Protein AF-A0A9W9YTT5-F1 (afdb_monomer_lite)

Organism: NCBI:txid174260

Structure (mmCIF, N/CA/C/O backbone):
data_AF-A0A9W9YTT5-F1
#
_entry.id   AF-A0A9W9YTT5-F1
#
loop_
_atom_site.group_PDB
_atom_site.id
_atom_site.type_symbol
_atom_site.label_atom_id
_atom_site.label_alt_id
_atom_site.label_comp_id
_atom_site.label_asym_id
_atom_site.label_entity_id
_atom_site.label_seq_id
_atom_site.pdbx_PDB_ins_code
_atom_site.Ca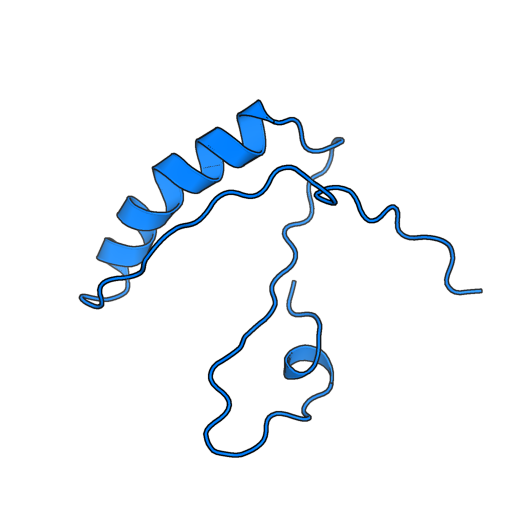rtn_x
_atom_site.Cartn_y
_atom_site.Cartn_z
_atom_site.occupancy
_atom_site.B_iso_or_equiv
_atom_site.auth_seq_id
_atom_site.auth_comp_id
_atom_site.auth_asym_id
_atom_site.auth_atom_id
_atom_site.pdbx_PDB_model_num
ATOM 1 N N . MET A 1 1 ? 0.574 -10.797 0.399 1.00 78.56 1 MET A N 1
ATOM 2 C CA . MET A 1 1 ? 0.854 -12.038 1.156 1.00 78.56 1 MET A CA 1
ATOM 3 C C . MET A 1 1 ? 1.263 -11.655 2.574 1.00 78.56 1 MET A C 1
ATOM 5 O O . MET A 1 1 ? 2.023 -10.704 2.715 1.00 78.56 1 MET A O 1
ATOM 9 N N . ARG A 1 2 ? 0.725 -12.316 3.611 1.00 82.50 2 ARG A N 1
ATOM 10 C CA . ARG A 1 2 ? 1.148 -12.077 5.005 1.00 82.50 2 ARG A CA 1
ATOM 11 C C . ARG A 1 2 ? 2.533 -12.681 5.199 1.00 82.50 2 ARG A C 1
ATOM 13 O O . ARG A 1 2 ? 2.747 -13.815 4.775 1.00 82.50 2 ARG A O 1
ATOM 20 N N . VAL A 1 3 ? 3.442 -11.947 5.824 1.00 81.19 3 VAL A N 1
ATOM 21 C CA . VAL A 1 3 ? 4.777 -12.444 6.186 1.00 81.19 3 VAL A CA 1
ATOM 22 C C . VAL A 1 3 ? 5.080 -12.080 7.644 1.00 81.19 3 VAL A C 1
ATOM 24 O O . VAL A 1 3 ? 4.197 -11.614 8.365 1.00 81.19 3 VAL A O 1
ATOM 27 N N . GLY A 1 4 ? 6.298 -12.353 8.110 1.00 78.50 4 GLY A N 1
ATOM 28 C CA . GLY A 1 4 ? 6.720 -11.968 9.458 1.00 78.50 4 GLY A CA 1
ATOM 29 C C . GLY A 1 4 ? 5.975 -12.716 10.569 1.00 78.50 4 GLY A C 1
ATOM 30 O O . GLY A 1 4 ? 5.548 -13.863 10.406 1.00 78.50 4 GLY A O 1
ATOM 31 N N . VAL A 1 5 ? 5.843 -12.077 11.732 1.00 77.19 5 VAL A N 1
ATOM 32 C CA . VAL A 1 5 ? 5.222 -12.669 12.934 1.00 77.19 5 VAL A CA 1
ATOM 33 C C . VAL A 1 5 ? 3.738 -12.995 12.741 1.00 77.19 5 VAL A C 1
ATOM 35 O O . VAL A 1 5 ? 3.259 -13.999 13.273 1.00 77.19 5 VAL A O 1
ATOM 38 N N . LEU A 1 6 ? 3.044 -12.215 11.900 1.00 75.81 6 LEU A N 1
ATOM 39 C CA . LEU A 1 6 ? 1.648 -12.444 11.527 1.00 75.81 6 LEU A CA 1
ATOM 40 C C . LEU A 1 6 ? 1.482 -13.764 10.763 1.00 75.81 6 LEU A C 1
ATOM 42 O O . LEU A 1 6 ? 0.551 -14.517 11.037 1.00 75.81 6 LEU A O 1
ATOM 46 N N . ALA A 1 7 ? 2.389 -14.077 9.833 1.00 78.06 7 ALA A N 1
ATOM 47 C CA . ALA A 1 7 ? 2.349 -15.348 9.105 1.00 78.06 7 ALA A CA 1
ATOM 48 C C . ALA A 1 7 ? 2.645 -16.562 10.000 1.00 78.06 7 ALA A C 1
ATOM 50 O O . ALA A 1 7 ? 2.160 -17.655 9.726 1.00 78.06 7 ALA A O 1
ATOM 51 N N . LYS A 1 8 ? 3.420 -16.370 11.075 1.00 81.25 8 LYS A N 1
ATOM 52 C CA . LYS A 1 8 ? 3.797 -17.434 12.020 1.00 81.25 8 LYS A CA 1
ATOM 53 C C . LYS A 1 8 ? 2.758 -17.673 13.122 1.00 81.25 8 LYS A C 1
ATOM 55 O O . LYS A 1 8 ? 2.940 -18.584 13.919 1.00 81.25 8 LYS A O 1
ATOM 60 N N . GLY A 1 9 ? 1.699 -16.861 13.191 1.00 75.38 9 GLY A N 1
ATOM 61 C CA . GLY A 1 9 ? 0.700 -16.949 14.260 1.00 75.38 9 GLY A CA 1
ATOM 62 C C . GLY A 1 9 ? 1.256 -16.592 15.644 1.00 75.38 9 GLY A C 1
ATOM 63 O O . GLY A 1 9 ? 0.707 -17.023 16.650 1.00 75.38 9 GLY A O 1
ATOM 64 N N . LEU A 1 10 ? 2.346 -15.818 15.695 1.00 80.00 10 LEU A N 1
ATOM 65 C CA . LEU A 1 10 ? 3.054 -15.445 16.928 1.00 80.00 10 LEU A CA 1
ATOM 66 C C . LEU A 1 10 ? 2.726 -14.016 17.382 1.00 80.00 10 LEU A C 1
ATOM 68 O O . LEU A 1 10 ? 3.542 -13.369 18.037 1.00 80.00 10 LEU A O 1
ATOM 72 N N . LEU A 1 11 ? 1.559 -13.491 17.003 1.00 76.31 11 LEU A N 1
ATOM 73 C CA . LEU A 1 11 ? 1.129 -12.174 17.459 1.00 76.31 11 LEU A CA 1
ATOM 74 C C . LEU A 1 11 ? 0.832 -12.226 18.956 1.00 76.31 11 LEU A C 1
ATOM 76 O O . LEU A 1 11 ? -0.067 -12.938 19.405 1.00 76.31 11 LEU A O 1
ATOM 80 N N . LEU A 1 12 ? 1.606 -11.464 19.721 1.00 78.62 12 LEU A N 1
ATOM 81 C CA . LEU A 1 12 ? 1.336 -11.228 21.131 1.00 78.62 12 LEU A CA 1
ATOM 82 C C . LEU A 1 12 ? 0.223 -10.183 21.254 1.00 78.62 12 LEU A C 1
ATOM 84 O O . LEU A 1 12 ? 0.065 -9.327 20.381 1.00 78.62 12 LEU A O 1
ATOM 88 N N . HIS A 1 13 ? -0.542 -10.246 22.345 1.00 69.19 13 HIS A N 1
ATOM 89 C CA . HIS A 1 13 ? -1.487 -9.182 22.686 1.00 69.19 13 HIS A CA 1
ATOM 90 C C . HIS A 1 13 ? -0.742 -7.832 22.682 1.00 69.19 13 HIS A C 1
ATOM 92 O O . HIS A 1 13 ? 0.375 -7.758 23.185 1.00 69.19 13 HIS A O 1
ATOM 98 N N . GLU A 1 14 ? -1.348 -6.802 22.079 1.00 70.44 14 GLU A N 1
ATOM 99 C CA . GLU A 1 14 ? -0.824 -5.423 21.941 1.00 70.44 14 GLU A CA 1
ATOM 100 C C . GLU A 1 14 ? 0.235 -5.167 20.844 1.00 70.44 14 GLU A C 1
ATOM 102 O O . GLU A 1 14 ? 0.608 -4.015 20.616 1.00 70.44 14 GLU A O 1
ATOM 107 N N . ARG A 1 15 ? 0.676 -6.181 20.083 1.00 71.50 15 ARG A N 1
ATOM 108 C CA . ARG A 1 15 ? 1.492 -5.972 18.867 1.00 71.50 15 ARG A CA 1
ATOM 109 C C . ARG A 1 15 ? 0.594 -5.656 17.664 1.00 71.50 15 ARG A C 1
ATOM 111 O O . ARG A 1 15 ? -0.154 -6.513 17.200 1.00 71.50 15 ARG A O 1
ATOM 118 N N . LEU A 1 16 ? 0.671 -4.416 17.174 1.00 75.50 16 LEU A N 1
ATOM 119 C CA . LEU A 1 16 ? -0.068 -3.916 15.999 1.00 75.50 16 LEU A CA 1
ATOM 120 C C . LEU A 1 16 ? 0.806 -3.804 14.736 1.00 75.50 16 LEU A C 1
ATOM 122 O O . LEU A 1 16 ? 0.352 -3.327 13.698 1.00 75.50 16 LEU A O 1
ATOM 126 N N . ASP A 1 17 ? 2.064 -4.227 14.815 1.00 77.50 17 ASP A N 1
ATOM 127 C CA . ASP A 1 17 ? 2.985 -4.286 13.687 1.00 77.50 17 ASP A CA 1
ATOM 128 C C . ASP A 1 17 ? 2.657 -5.487 12.794 1.00 77.50 17 ASP A C 1
ATOM 130 O O . ASP A 1 17 ? 2.701 -6.648 13.207 1.00 77.50 17 ASP A O 1
ATOM 134 N N . VAL A 1 18 ? 2.312 -5.197 11.542 1.00 79.81 18 VAL A N 1
ATOM 135 C CA . VAL A 1 18 ? 2.002 -6.213 10.540 1.00 79.81 18 VAL A CA 1
ATOM 136 C C . VAL A 1 18 ? 2.859 -6.009 9.302 1.00 79.81 18 VAL A C 1
ATOM 138 O O . VAL A 1 18 ? 2.926 -4.914 8.750 1.00 79.81 18 VAL A O 1
ATOM 141 N N . ASP A 1 19 ? 3.463 -7.101 8.838 1.00 81.81 19 ASP A N 1
ATOM 142 C CA . ASP A 1 19 ? 4.267 -7.109 7.622 1.00 81.81 19 ASP A CA 1
ATOM 143 C C . ASP A 1 19 ? 3.495 -7.753 6.468 1.00 81.81 19 ASP A C 1
ATOM 145 O O . ASP A 1 19 ? 2.936 -8.857 6.567 1.00 81.81 19 ASP A O 1
ATOM 149 N N . LEU A 1 20 ? 3.493 -7.063 5.331 1.00 82.44 20 LEU A N 1
ATOM 150 C CA . LEU A 1 20 ? 2.851 -7.503 4.101 1.00 82.44 20 LEU A CA 1
ATOM 151 C C . LEU A 1 20 ? 3.848 -7.421 2.949 1.00 82.44 20 LEU A C 1
ATOM 153 O O . LEU A 1 20 ? 4.512 -6.409 2.758 1.00 82.44 20 LEU A O 1
ATOM 157 N N . VAL A 1 21 ? 3.902 -8.479 2.140 1.00 84.56 21 VAL A N 1
ATOM 158 C CA . VAL A 1 21 ? 4.648 -8.486 0.874 1.00 84.56 21 VAL A CA 1
ATOM 159 C C . VAL A 1 21 ? 3.667 -8.435 -0.286 1.00 84.56 21 VAL A C 1
ATOM 161 O O . VAL A 1 21 ? 2.699 -9.207 -0.336 1.00 84.56 21 VAL A O 1
ATOM 164 N N . VAL A 1 22 ? 3.929 -7.535 -1.232 1.00 82.62 22 VAL A N 1
ATOM 165 C CA . VAL A 1 22 ? 3.215 -7.446 -2.507 1.00 82.62 22 VAL A CA 1
ATOM 166 C C . VAL A 1 22 ? 4.054 -8.149 -3.563 1.00 82.62 22 VAL A C 1
ATOM 168 O O . VAL A 1 22 ? 5.184 -7.757 -3.836 1.00 82.62 22 VAL A O 1
ATOM 171 N N . LEU A 1 23 ? 3.502 -9.215 -4.135 1.00 82.69 23 LEU A N 1
ATOM 172 C CA . LEU A 1 23 ? 4.146 -9.942 -5.220 1.00 82.69 23 LEU A CA 1
ATOM 173 C C . LEU A 1 23 ? 3.800 -9.255 -6.540 1.00 82.69 23 LEU A C 1
ATOM 175 O O . LEU A 1 23 ? 2.628 -9.014 -6.826 1.00 82.69 23 LEU A O 1
ATOM 179 N N . CYS A 1 24 ? 4.827 -8.951 -7.325 1.00 81.81 24 CYS A N 1
ATOM 180 C CA . CYS A 1 24 ? 4.695 -8.427 -8.679 1.00 81.81 24 CYS A CA 1
ATOM 181 C C . CYS A 1 24 ? 5.090 -9.527 -9.667 1.00 81.81 24 CYS A C 1
ATOM 183 O O . CYS A 1 24 ? 5.963 -10.336 -9.361 1.00 81.81 24 CYS A O 1
ATOM 185 N N . HIS A 1 25 ? 4.449 -9.563 -10.837 1.00 82.25 25 HIS A N 1
ATOM 186 C CA . HIS A 1 25 ? 4.854 -10.479 -11.907 1.00 82.25 25 HIS A CA 1
ATOM 187 C C . HIS A 1 25 ? 6.264 -10.141 -12.414 1.00 82.25 25 HIS A C 1
ATOM 189 O O . HIS A 1 25 ? 7.102 -11.025 -12.559 1.00 82.25 25 HIS A O 1
ATOM 195 N N . ASP A 1 26 ? 6.529 -8.848 -12.615 1.00 80.38 26 ASP A N 1
ATOM 196 C CA . ASP A 1 26 ? 7.820 -8.327 -13.059 1.00 80.38 26 ASP A CA 1
ATOM 197 C C . ASP A 1 26 ? 8.567 -7.643 -11.911 1.00 80.38 26 ASP A C 1
ATOM 199 O O . ASP A 1 26 ? 7.976 -7.287 -10.885 1.00 80.38 26 ASP A O 1
ATOM 203 N N . LYS A 1 27 ? 9.877 -7.422 -12.095 1.00 80.50 27 LYS A N 1
ATOM 204 C CA . LYS A 1 27 ? 10.715 -6.740 -11.103 1.00 80.50 27 LYS A CA 1
ATOM 205 C C . LYS A 1 27 ? 10.097 -5.380 -10.746 1.00 80.50 27 LYS A C 1
ATOM 207 O O . LYS A 1 27 ? 9.927 -4.551 -11.647 1.00 80.50 27 LYS A O 1
ATOM 212 N N . PRO A 1 28 ? 9.776 -5.127 -9.463 1.00 78.69 28 PRO A N 1
ATOM 213 C CA . PRO A 1 28 ? 9.180 -3.865 -9.067 1.00 78.69 28 PRO A CA 1
ATOM 214 C C . PRO A 1 28 ? 10.152 -2.730 -9.389 1.00 78.69 28 PRO A C 1
ATOM 216 O O . PRO A 1 28 ? 11.327 -2.751 -9.021 1.00 78.69 28 PRO A O 1
ATOM 219 N N . THR A 1 29 ? 9.657 -1.749 -10.133 1.00 84.94 29 THR A N 1
ATOM 220 C CA . THR A 1 29 ? 10.396 -0.530 -10.449 1.00 84.94 29 THR A CA 1
ATOM 221 C C . THR A 1 29 ? 10.038 0.545 -9.436 1.00 84.94 29 THR A C 1
ATOM 223 O O . THR A 1 29 ? 8.961 0.522 -8.841 1.00 84.94 29 THR A O 1
ATOM 226 N N . ARG A 1 30 ? 10.914 1.541 -9.283 1.00 84.31 30 ARG A N 1
ATOM 227 C CA . ARG A 1 30 ? 10.652 2.703 -8.425 1.00 84.31 30 ARG A CA 1
ATOM 228 C C . ARG A 1 30 ? 9.295 3.355 -8.724 1.00 84.31 30 ARG A C 1
ATOM 230 O O . ARG A 1 30 ? 8.540 3.638 -7.808 1.00 84.31 30 ARG A O 1
ATOM 237 N N . MET A 1 31 ? 8.950 3.463 -10.008 1.00 86.88 31 MET A N 1
ATOM 238 C CA . MET A 1 31 ? 7.668 4.008 -10.463 1.00 86.88 31 MET A CA 1
ATOM 239 C C . MET A 1 31 ? 6.454 3.226 -9.952 1.00 86.88 31 MET A C 1
ATOM 241 O O . MET A 1 31 ? 5.410 3.818 -9.688 1.00 86.88 31 MET A O 1
ATOM 245 N N . LEU A 1 32 ? 6.558 1.897 -9.843 1.00 85.94 32 LEU A N 1
ATOM 246 C CA . LEU A 1 32 ? 5.467 1.085 -9.311 1.00 85.94 32 LEU A CA 1
ATOM 247 C C . LEU A 1 32 ? 5.274 1.362 -7.818 1.00 85.94 32 LEU A C 1
ATOM 249 O O . LEU A 1 32 ? 4.138 1.524 -7.380 1.00 85.94 32 LEU A O 1
ATOM 253 N N . THR A 1 33 ? 6.368 1.460 -7.061 1.00 86.62 33 THR A N 1
ATOM 254 C CA . THR A 1 33 ? 6.333 1.802 -5.634 1.00 86.62 33 THR A CA 1
ATOM 255 C C . THR A 1 33 ? 5.715 3.179 -5.407 1.00 86.62 33 THR A C 1
ATOM 257 O O . THR A 1 33 ? 4.827 3.305 -4.565 1.00 86.62 33 THR A O 1
ATOM 260 N N . ASP A 1 34 ? 6.108 4.175 -6.203 1.00 88.81 34 ASP A N 1
ATOM 261 C CA . ASP A 1 34 ? 5.562 5.538 -6.133 1.00 88.81 34 ASP A CA 1
ATOM 262 C C . ASP A 1 34 ? 4.054 5.527 -6.396 1.00 88.81 34 ASP A C 1
ATOM 264 O O . ASP A 1 34 ? 3.262 6.025 -5.600 1.00 88.81 34 ASP A O 1
ATOM 268 N N . ARG A 1 35 ? 3.631 4.830 -7.457 1.00 90.19 35 ARG A N 1
ATOM 269 C CA . ARG A 1 35 ? 2.212 4.703 -7.802 1.00 90.19 35 ARG A CA 1
ATOM 270 C C . ARG A 1 35 ? 1.401 4.016 -6.703 1.00 90.19 35 ARG A C 1
ATOM 272 O O . ARG A 1 35 ? 0.252 4.385 -6.471 1.00 90.19 35 ARG A O 1
ATOM 279 N N . VAL A 1 36 ? 1.959 2.997 -6.052 1.00 89.31 36 VAL A N 1
ATOM 280 C CA . VAL A 1 36 ? 1.295 2.336 -4.920 1.00 89.31 36 VAL A CA 1
ATOM 281 C C . VAL 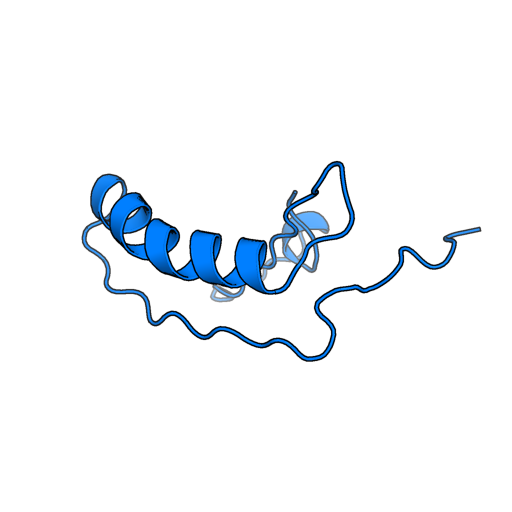A 1 36 ? 1.178 3.301 -3.746 1.00 89.31 36 VAL A C 1
ATOM 283 O O . VAL A 1 36 ? 0.097 3.400 -3.173 1.00 89.31 36 VAL A O 1
ATOM 286 N N . ALA A 1 37 ? 2.241 4.038 -3.421 1.00 89.44 37 ALA A N 1
ATOM 287 C CA . ALA A 1 37 ? 2.236 5.013 -2.336 1.00 89.44 37 ALA A CA 1
ATOM 288 C C . ALA A 1 37 ? 1.208 6.134 -2.552 1.00 89.44 37 ALA A C 1
ATOM 290 O O . ALA A 1 37 ? 0.524 6.510 -1.603 1.00 89.44 37 ALA A O 1
ATOM 291 N N . ASP A 1 38 ? 1.036 6.594 -3.792 1.00 91.44 38 ASP A N 1
ATOM 292 C CA . ASP A 1 38 ? 0.051 7.622 -4.147 1.00 91.44 38 ASP A CA 1
ATOM 293 C C . ASP A 1 38 ? -1.395 7.108 -4.062 1.00 91.44 38 ASP A C 1
ATOM 295 O O . ASP A 1 38 ? -2.309 7.823 -3.644 1.00 91.44 38 ASP A O 1
ATOM 299 N N . LEU A 1 39 ? -1.630 5.852 -4.458 1.00 91.19 39 LEU A N 1
ATOM 300 C CA . LEU A 1 39 ? -2.974 5.267 -4.490 1.00 91.19 39 LEU A CA 1
ATOM 301 C C . LEU A 1 39 ? -3.421 4.719 -3.133 1.00 91.19 39 LEU A C 1
ATOM 303 O O . LEU A 1 39 ? -4.624 4.699 -2.853 1.00 91.19 39 LEU A O 1
ATOM 307 N N . LEU A 1 40 ? -2.490 4.265 -2.297 1.00 90.56 40 LEU A N 1
ATOM 308 C CA . LEU A 1 40 ? -2.780 3.624 -1.018 1.00 90.56 40 LEU A CA 1
ATOM 309 C C . LEU A 1 40 ? -3.648 4.477 -0.070 1.00 90.56 40 LEU A C 1
ATOM 311 O O . LEU A 1 40 ? -4.657 3.946 0.399 1.00 90.56 40 LEU A O 1
ATOM 315 N N . PRO A 1 41 ? -3.368 5.773 0.184 1.00 90.50 41 PRO A N 1
ATOM 316 C CA . PRO A 1 41 ? -4.172 6.555 1.124 1.00 90.50 41 PRO A CA 1
ATOM 317 C C . PRO A 1 41 ? -5.615 6.736 0.639 1.00 90.50 41 PRO A C 1
ATOM 319 O O . PRO A 1 41 ? -6.551 6.619 1.428 1.00 90.50 41 PRO A O 1
ATOM 322 N N . ALA A 1 42 ? -5.822 6.924 -0.670 1.00 90.88 42 ALA A N 1
ATOM 323 C CA . ALA A 1 42 ? -7.161 7.023 -1.252 1.00 90.88 42 ALA A CA 1
ATOM 324 C C . ALA A 1 42 ? -7.963 5.713 -1.143 1.00 90.88 42 ALA A C 1
ATOM 326 O O . ALA A 1 42 ? -9.193 5.741 -1.104 1.00 90.88 42 ALA A O 1
ATOM 327 N N . HIS A 1 43 ? -7.289 4.560 -1.116 1.00 90.88 43 HIS A N 1
ATOM 328 C CA . HIS A 1 43 ? -7.941 3.266 -0.908 1.00 90.88 43 HIS A CA 1
ATOM 329 C C . HIS A 1 43 ? -8.204 2.992 0.574 1.00 90.88 43 HIS A C 1
ATOM 331 O O . HIS A 1 43 ? -9.275 2.486 0.901 1.00 90.88 43 HIS A O 1
ATOM 337 N N . LEU A 1 44 ? -7.286 3.374 1.467 1.00 90.06 44 LEU A N 1
ATOM 338 C CA . LEU A 1 44 ?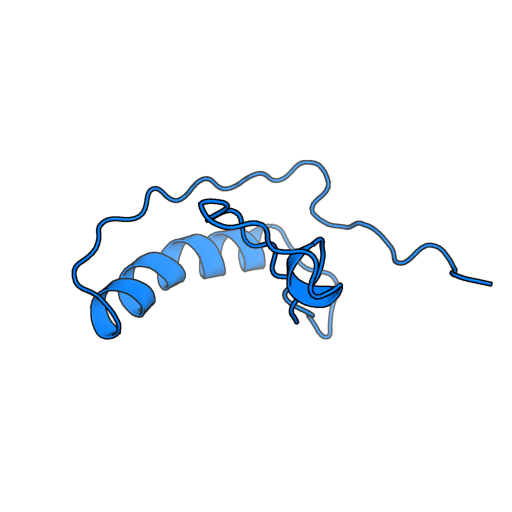 -7.467 3.246 2.916 1.00 90.06 44 LEU A CA 1
ATOM 339 C C . LEU A 1 44 ? -8.664 4.064 3.409 1.00 90.06 44 LEU A C 1
ATOM 341 O O . LEU A 1 44 ? -9.492 3.532 4.143 1.00 90.06 44 LEU A O 1
ATOM 345 N N . ALA A 1 45 ? -8.829 5.288 2.901 1.00 90.62 45 ALA A N 1
ATOM 346 C CA . ALA A 1 45 ? -9.956 6.160 3.238 1.00 90.62 45 ALA A CA 1
ATOM 347 C C . ALA A 1 45 ? -11.340 5.582 2.871 1.00 90.62 45 ALA A C 1
ATOM 349 O O . ALA A 1 45 ? -12.358 6.065 3.356 1.00 90.62 45 ALA A O 1
ATOM 350 N N . LYS A 1 46 ? -11.406 4.559 2.004 1.00 93.25 46 LYS A N 1
ATOM 351 C CA . LYS A 1 46 ? -12.661 3.863 1.660 1.00 93.25 46 LYS A CA 1
ATOM 352 C C . LYS A 1 46 ? -13.014 2.743 2.638 1.00 93.25 46 LYS A C 1
ATOM 354 O O . LYS A 1 46 ? -14.148 2.277 2.628 1.00 93.25 46 LYS A O 1
ATOM 359 N N . VAL A 1 47 ? -12.039 2.266 3.410 1.00 93.00 47 VAL A N 1
ATOM 360 C CA . VAL A 1 47 ? -12.182 1.114 4.313 1.00 93.00 47 VAL A CA 1
ATOM 361 C C . VAL A 1 47 ? -12.246 1.567 5.771 1.00 93.00 47 VAL A C 1
ATOM 363 O O . VAL A 1 47 ? -12.886 0.906 6.583 1.00 93.00 47 VAL A O 1
ATOM 366 N N . THR A 1 48 ? -11.602 2.684 6.109 1.00 91.12 48 THR A N 1
ATOM 367 C CA . THR A 1 48 ? -11.507 3.197 7.478 1.00 91.12 48 THR A CA 1
ATOM 368 C C . 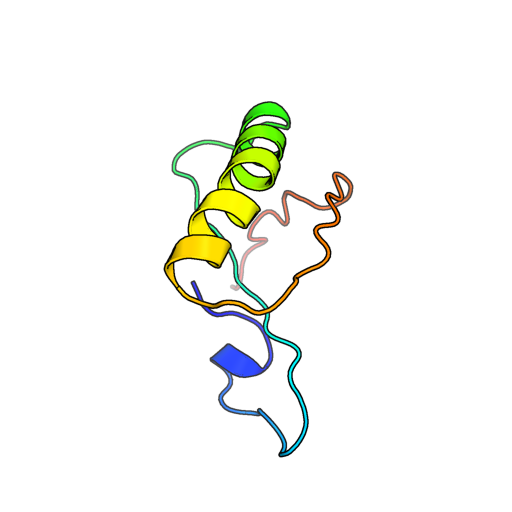THR A 1 48 ? -11.337 4.719 7.491 1.00 91.12 48 THR A C 1
ATOM 370 O O . THR A 1 48 ? -10.795 5.304 6.553 1.00 91.12 48 THR A O 1
ATOM 373 N N . GLU A 1 49 ? -11.801 5.359 8.565 1.00 90.56 49 GLU A N 1
ATOM 374 C CA . GLU A 1 49 ? -11.634 6.798 8.825 1.00 90.56 49 GLU A CA 1
ATOM 375 C C . GLU A 1 49 ? -10.310 7.119 9.547 1.00 90.56 49 GLU A C 1
ATOM 377 O O . GLU A 1 49 ? -9.981 8.285 9.788 1.00 90.56 49 GLU A O 1
ATOM 382 N N . GLU A 1 50 ? -9.534 6.092 9.903 1.00 87.88 50 GLU A N 1
ATOM 383 C CA . GLU A 1 50 ? -8.244 6.251 10.568 1.00 87.88 50 GLU A CA 1
ATOM 384 C C . GLU A 1 50 ? -7.200 6.913 9.660 1.00 87.88 50 GLU A C 1
ATOM 386 O O . GLU A 1 50 ? -7.117 6.675 8.452 1.00 87.88 50 GLU A O 1
ATOM 391 N N . LYS A 1 51 ? -6.359 7.753 10.269 1.00 83.75 51 LYS A N 1
ATOM 392 C CA . LYS A 1 51 ? -5.268 8.440 9.578 1.00 83.75 51 LYS A CA 1
ATOM 393 C C . LYS A 1 51 ? -4.002 7.600 9.658 1.00 83.75 51 LYS A C 1
ATOM 395 O O . LYS A 1 51 ? -3.492 7.360 10.749 1.00 83.75 51 LYS A O 1
ATOM 400 N N . TYR A 1 52 ? -3.463 7.235 8.501 1.00 86.62 52 TYR A N 1
ATOM 401 C CA . TYR A 1 52 ? -2.199 6.513 8.391 1.00 86.62 52 TYR A CA 1
ATOM 402 C C . TYR A 1 52 ? -1.108 7.425 7.830 1.00 86.62 52 TYR A C 1
ATOM 404 O O . TYR A 1 52 ? -1.331 8.153 6.861 1.00 86.62 52 TYR A O 1
ATOM 412 N N . GLU A 1 53 ? 0.081 7.376 8.430 1.00 87.81 53 GLU A N 1
ATOM 413 C CA . GLU A 1 53 ? 1.284 8.002 7.880 1.00 87.81 53 GLU A CA 1
ATOM 414 C C . GLU A 1 53 ? 1.932 7.041 6.877 1.00 87.81 53 GLU A C 1
ATOM 416 O O . GLU A 1 53 ? 2.211 5.886 7.202 1.00 87.81 53 GLU A O 1
ATOM 421 N N . ILE A 1 54 ? 2.183 7.511 5.656 1.00 88.38 54 ILE A N 1
ATOM 422 C CA . ILE A 1 54 ? 2.780 6.698 4.593 1.00 88.38 54 ILE A CA 1
ATOM 423 C C . ILE A 1 54 ? 4.223 7.145 4.389 1.00 88.38 54 ILE A C 1
ATOM 425 O O . ILE A 1 54 ? 4.484 8.306 4.075 1.00 88.38 54 ILE A O 1
ATOM 429 N N . LYS A 1 55 ? 5.164 6.210 4.553 1.00 88.62 55 LYS A N 1
ATOM 430 C CA . LYS A 1 55 ? 6.596 6.417 4.307 1.00 88.62 55 LYS A CA 1
ATOM 431 C C . LYS A 1 55 ? 7.065 5.467 3.218 1.00 88.62 55 LYS A C 1
ATOM 433 O O . LYS A 1 55 ? 6.928 4.255 3.351 1.00 88.62 55 LYS A O 1
ATOM 438 N N . VAL A 1 56 ? 7.632 6.027 2.154 1.00 86.31 56 VAL A N 1
ATOM 439 C CA . VAL A 1 56 ? 8.219 5.253 1.055 1.00 86.31 56 VAL A CA 1
ATOM 440 C C . VAL A 1 56 ? 9.719 5.140 1.275 1.00 86.31 56 VAL A C 1
ATOM 442 O O . VAL A 1 56 ? 10.405 6.150 1.426 1.00 86.31 56 VAL A O 1
ATOM 445 N N . VAL A 1 57 ? 10.229 3.910 1.273 1.00 84.06 57 VAL A N 1
ATOM 446 C CA . VAL A 1 57 ? 11.657 3.606 1.403 1.00 84.06 57 VAL A CA 1
ATOM 447 C C . VAL A 1 57 ? 12.087 2.799 0.182 1.00 84.06 57 VAL A C 1
ATOM 449 O O . VAL A 1 57 ? 11.449 1.810 -0.170 1.00 84.06 57 VAL A O 1
ATOM 452 N N . T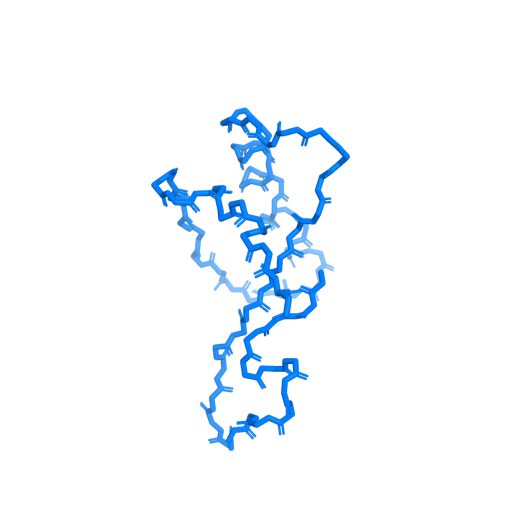YR A 1 58 ? 13.153 3.240 -0.487 1.00 76.81 58 TYR A N 1
ATOM 453 C CA . TYR A 1 58 ? 13.643 2.612 -1.722 1.00 76.81 58 TYR A CA 1
ATOM 454 C C . TYR A 1 58 ? 14.796 1.627 -1.482 1.00 76.81 58 TYR A C 1
ATOM 456 O O . TYR A 1 58 ? 15.030 0.747 -2.315 1.00 76.81 58 TYR A O 1
ATOM 464 N N . GLU A 1 59 ? 15.501 1.746 -0.354 1.00 57.12 59 GLU A N 1
ATOM 465 C CA . GLU A 1 59 ? 16.590 0.841 0.021 1.00 57.12 59 GLU A CA 1
ATOM 466 C C . GLU A 1 59 ? 16.024 -0.520 0.458 1.00 57.12 59 GLU A C 1
ATOM 468 O O . GLU A 1 59 ? 15.174 -0.592 1.341 1.00 57.12 59 GLU A O 1
ATOM 473 N N . GLY A 1 60 ? 16.459 -1.609 -0.187 1.00 58.66 60 GLY A N 1
ATOM 474 C CA . GLY A 1 60 ? 16.053 -2.978 0.172 1.00 58.66 60 GLY A CA 1
ATOM 475 C C . GLY A 1 60 ? 14.727 -3.479 -0.424 1.00 58.66 60 GLY A C 1
ATOM 476 O O . GLY A 1 60 ? 14.299 -4.580 -0.094 1.00 58.66 60 GLY A O 1
ATOM 477 N N . SER A 1 61 ? 14.090 -2.737 -1.340 1.00 52.88 61 SER A N 1
ATOM 478 C CA . SER A 1 61 ? 12.789 -3.108 -1.952 1.00 52.88 61 SER A CA 1
ATOM 479 C C . SER A 1 61 ? 12.781 -4.416 -2.766 1.00 52.88 61 SER A C 1
ATOM 481 O O . SER A 1 61 ? 11.722 -4.890 -3.174 1.00 52.88 61 SER A O 1
ATOM 483 N N . CYS A 1 62 ? 13.948 -5.021 -2.983 1.00 49.62 62 CYS A N 1
ATOM 484 C CA . CYS A 1 62 ? 14.113 -6.331 -3.596 1.00 49.62 62 CYS A CA 1
ATOM 485 C C . CYS A 1 62 ? 14.944 -7.211 -2.655 1.00 49.62 62 CYS A C 1
ATOM 487 O O . CYS A 1 62 ? 16.145 -7.369 -2.863 1.00 49.62 62 CYS A O 1
ATOM 489 N N . TYR A 1 63 ? 14.330 -7.801 -1.628 1.00 51.72 63 TYR A N 1
ATOM 490 C CA . TYR A 1 63 ? 14.864 -9.068 -1.138 1.00 51.72 63 TYR A CA 1
ATOM 491 C C . TYR A 1 63 ? 14.606 -10.074 -2.260 1.00 51.72 63 TYR A C 1
ATOM 493 O O . TYR A 1 63 ? 13.480 -10.540 -2.438 1.00 51.72 63 TYR A O 1
ATOM 501 N N . GLU A 1 64 ? 15.619 -10.336 -3.092 1.00 47.00 64 GLU A N 1
ATOM 502 C CA . GLU A 1 64 ? 15.613 -11.552 -3.898 1.00 47.00 64 GLU A CA 1
ATOM 503 C C . GLU A 1 64 ? 15.333 -12.695 -2.927 1.00 47.00 64 GLU A C 1
ATOM 505 O O . GLU A 1 64 ? 15.947 -12.767 -1.858 1.00 47.00 64 GLU A O 1
ATOM 510 N N . ASN A 1 65 ? 14.352 -13.538 -3.255 1.00 44.88 65 ASN A N 1
ATOM 511 C CA . ASN A 1 65 ? 14.132 -14.793 -2.553 1.00 44.88 65 ASN A CA 1
ATOM 512 C C . ASN A 1 65 ? 15.401 -15.637 -2.737 1.00 44.88 65 ASN A C 1
ATOM 514 O O . ASN A 1 65 ? 15.467 -16.491 -3.618 1.00 44.88 65 ASN A O 1
ATOM 518 N N . HIS A 1 66 ? 16.440 -15.365 -1.950 1.00 40.16 66 HIS A N 1
ATOM 519 C CA . HIS A 1 66 ? 17.592 -16.228 -1.837 1.00 40.16 66 HIS A CA 1
ATOM 520 C C . HIS A 1 66 ? 17.082 -17.519 -1.211 1.00 40.16 66 HIS A C 1
ATOM 522 O O . HIS A 1 66 ? 16.799 -17.573 -0.018 1.00 40.16 66 HIS A O 1
ATOM 528 N N . HIS A 1 67 ? 16.883 -18.502 -2.090 1.00 38.28 67 HIS A N 1
ATOM 529 C CA . HIS A 1 67 ? 16.984 -19.935 -1.852 1.00 38.28 67 HIS A CA 1
ATOM 530 C C . HIS A 1 67 ? 16.808 -20.350 -0.385 1.00 38.28 67 HIS A C 1
ATOM 532 O O . HIS A 1 67 ? 17.776 -20.438 0.367 1.00 38.28 67 HIS A O 1
ATOM 538 N N . TYR A 1 68 ? 15.580 -20.708 -0.013 1.00 31.94 68 TYR A N 1
ATOM 539 C CA . TYR A 1 68 ? 15.399 -21.744 0.997 1.00 31.94 68 TYR A CA 1
ATOM 540 C C . TYR A 1 68 ? 15.597 -23.091 0.290 1.00 31.94 68 TYR A C 1
ATOM 542 O O . TYR A 1 68 ? 14.689 -23.582 -0.381 1.00 31.94 68 TYR A O 1
ATOM 550 N N . HIS A 1 69 ? 16.823 -23.613 0.368 1.00 32.66 69 HIS A N 1
ATOM 551 C CA . HIS A 1 69 ? 17.096 -25.046 0.258 1.00 32.66 69 HIS A CA 1
ATOM 552 C C . HIS A 1 69 ? 16.991 -25.682 1.641 1.00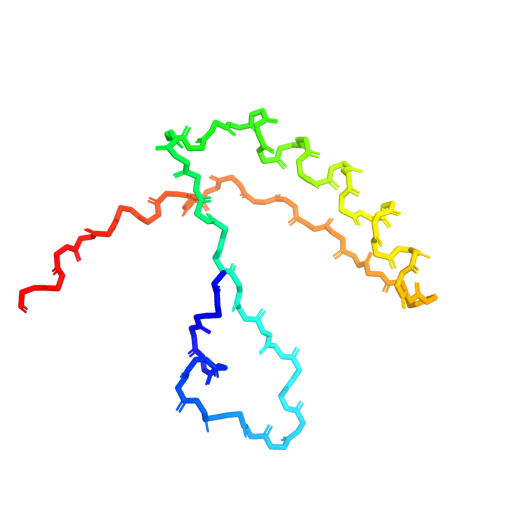 32.66 69 HIS A C 1
ATOM 554 O O . HIS A 1 69 ? 17.418 -25.021 2.617 1.00 32.66 69 HIS A O 1
#

Secondary structure (DSSP, 8-state):
-EEHHHHTT-PPTT----EE----SSPPPHHHHHHHHHHHHHHHTTT-S---------TT---------

Radius of gyration: 14.49 Å; chains: 1; bounding box: 30×34×36 Å

InterPro domains:
  IPR006561 DZF domain [PS51703] (1-69)
  IPR043519 Nucleotidyltransferase superfamily [G3DSA:3.30.460.10] (1-66)
  IPR049401 DZF domain, N-terminal [PF07528] (1-57)

pLDDT: mean 77.69, std 15.29, range [31.94, 93.25]

Foldseek 3Di:
DWDDCVVVVNDDPPDPDTDDDDDDPDDDDPVNLVVCQVCVVVVVVVVDPDDDDGDGDDPPNDPPPPDPD

Sequence (69 aa):
MRVGVLAKGLLLHERLDVDLVVLCHDKPTRMLTDRVADLLPAHLAKVTEEKYEIKVVYEGSCYENHHYH